Protein AF-A0A549SLP3-F1 (afdb_monomer_lite)

Secondary structure (DSSP, 8-state):
---------------TTGGGG---S--EEEEGGGTT-HHHHHHHHHHT--EEEEPHHHHHTTGGG-S---HHHHHHHS-S-HHHHHHHHHT-TT-EESSSPEEETTEEE--EE-GGG---

InterPro domains:
  IPR002750 CobE/GbiG C-terminal domain [PF01890] (27-112)
  IPR036518 CobE/GbiG C-terminal domain superfamily [G3DSA:3.30.420.180] (6-118)
  IPR036518 CobE/GbiG C-terminal domain superfamily [SSF159664] (23-113)
  IPR052553 Cobalt-precorrin-5A hydrolase [PTHR37477] (28-113)

Foldseek 3Di:
DDDPDPPDPPDPDDDPCPVPDDPDQDAAFFAQVCVVPVVQVVVCVVVVHHYDHDYLVQLLVCQVQAPAADPVVCVVRVHRDRQRSRQQSVQPPPKHWPHHWDDDDNDIHTHIHHPVPPDD

Structure (mmCIF, N/CA/C/O backbone):
data_AF-A0A549SLP3-F1
#
_entry.id   AF-A0A549SLP3-F1
#
loop_
_atom_site.group_PDB
_atom_site.id
_atom_site.type_symbol
_atom_site.label_atom_id
_atom_site.label_alt_id
_atom_site.label_comp_id
_atom_site.label_asym_id
_atom_site.label_entity_id
_atom_site.label_seq_id
_atom_site.pdbx_PDB_ins_code
_atom_site.Cartn_x
_atom_site.Cartn_y
_atom_site.Cartn_z
_atom_site.occupancy
_atom_site.B_iso_or_equiv
_atom_site.auth_seq_id
_atom_site.auth_comp_id
_atom_site.auth_asym_id
_atom_site.auth_atom_id
_atom_site.pdbx_PDB_model_num
ATOM 1 N N . GLY A 1 1 ? 9.813 -28.993 23.780 1.00 32.22 1 GLY A N 1
ATOM 2 C CA . GLY A 1 1 ? 9.869 -30.115 22.831 1.00 32.22 1 GLY A CA 1
ATOM 3 C C . GLY A 1 1 ? 8.816 -29.866 21.786 1.00 32.22 1 GLY A C 1
ATOM 4 O O . GLY A 1 1 ? 7.664 -29.787 22.172 1.00 32.22 1 GLY A O 1
ATOM 5 N N . ALA A 1 2 ? 9.260 -29.686 20.541 1.00 30.11 2 ALA A N 1
ATOM 6 C CA . ALA A 1 2 ? 8.490 -29.437 19.318 1.00 30.11 2 ALA A CA 1
ATOM 7 C C . ALA A 1 2 ? 7.573 -28.192 19.313 1.00 30.11 2 ALA A C 1
ATOM 9 O O . ALA A 1 2 ? 6.452 -28.197 19.806 1.00 30.11 2 ALA A O 1
ATOM 10 N N . ASP A 1 3 ? 8.118 -27.140 18.712 1.00 34.75 3 ASP A N 1
ATOM 11 C CA . ASP A 1 3 ? 7.480 -25.912 18.237 1.00 34.75 3 ASP A CA 1
ATOM 12 C C . ASP A 1 3 ? 6.589 -26.210 17.008 1.00 34.75 3 ASP A C 1
ATOM 14 O O . ASP A 1 3 ? 7.081 -26.860 16.080 1.00 34.75 3 ASP A O 1
ATOM 18 N N . PRO A 1 4 ? 5.308 -25.795 16.946 1.00 42.50 4 PRO A N 1
ATOM 19 C CA . PRO A 1 4 ? 4.492 -25.959 15.752 1.00 42.50 4 PRO A CA 1
ATOM 20 C C . PRO A 1 4 ? 4.601 -24.724 14.843 1.00 42.50 4 PRO A C 1
ATOM 22 O O . PRO A 1 4 ? 3.592 -24.116 14.490 1.00 42.50 4 PRO A O 1
ATOM 25 N N . HIS A 1 5 ? 5.811 -24.350 14.423 1.00 37.88 5 HIS A N 1
ATOM 26 C CA . HIS A 1 5 ? 5.959 -23.471 13.265 1.00 37.88 5 HIS A CA 1
ATOM 27 C C . HIS A 1 5 ? 5.793 -24.294 11.974 1.00 37.88 5 HIS A C 1
ATOM 29 O O . HIS A 1 5 ? 6.589 -25.204 11.708 1.00 37.88 5 HIS A O 1
ATOM 35 N N . PRO A 1 6 ? 4.776 -24.011 11.137 1.00 37.91 6 PRO A N 1
ATOM 36 C CA . PRO A 1 6 ? 4.589 -24.726 9.882 1.00 37.91 6 PRO A CA 1
ATOM 37 C C . PRO A 1 6 ? 5.757 -24.430 8.932 1.00 37.91 6 PRO A C 1
ATOM 39 O O . PRO A 1 6 ? 5.913 -23.331 8.407 1.00 37.91 6 PRO A O 1
ATOM 42 N N . THR A 1 7 ? 6.587 -25.449 8.710 1.00 38.28 7 THR A N 1
ATOM 43 C CA . THR A 1 7 ? 7.806 -25.402 7.885 1.00 38.28 7 THR A CA 1
ATOM 44 C C . THR A 1 7 ? 7.522 -25.751 6.414 1.00 38.28 7 THR A C 1
ATOM 46 O O . THR A 1 7 ? 8.309 -26.434 5.766 1.00 38.28 7 THR A O 1
ATOM 49 N N . SER A 1 8 ? 6.409 -25.315 5.817 1.00 33.28 8 SER A N 1
ATOM 50 C CA . SER A 1 8 ? 6.201 -25.583 4.383 1.00 33.28 8 SER A CA 1
ATOM 51 C C . SER A 1 8 ? 5.383 -24.521 3.656 1.00 33.28 8 SER A C 1
ATOM 53 O O . SER A 1 8 ? 4.166 -24.444 3.783 1.00 33.28 8 SER A O 1
ATOM 55 N N . LEU A 1 9 ? 6.092 -23.762 2.816 1.00 42.25 9 LEU A N 1
ATOM 56 C CA . LEU A 1 9 ? 5.611 -22.825 1.794 1.00 42.25 9 LEU A CA 1
ATOM 57 C C . LEU A 1 9 ? 4.936 -23.535 0.602 1.00 42.25 9 LEU A C 1
ATOM 59 O O . LEU A 1 9 ? 5.354 -23.372 -0.545 1.00 42.25 9 LEU A O 1
ATOM 63 N N . ARG A 1 10 ? 3.900 -24.343 0.831 1.00 33.03 10 ARG A N 1
ATOM 64 C CA . ARG A 1 10 ? 3.111 -24.916 -0.269 1.00 33.03 10 ARG A CA 1
ATOM 65 C C . ARG A 1 10 ? 1.627 -24.665 -0.041 1.00 33.03 10 ARG A C 1
ATOM 67 O O . ARG A 1 10 ? 1.045 -25.198 0.889 1.00 33.03 10 ARG A O 1
ATOM 74 N N . GLU A 1 11 ? 1.083 -23.831 -0.928 1.00 35.72 11 GLU A N 1
ATOM 75 C CA . GLU A 1 11 ? -0.347 -23.679 -1.216 1.00 35.72 11 GLU A CA 1
ATOM 76 C C . GLU A 1 11 ? -1.188 -23.073 -0.083 1.00 35.72 11 GLU A C 1
ATOM 78 O O . GLU A 1 11 ? -2.044 -23.712 0.519 1.00 35.72 11 GLU A O 1
ATOM 83 N N . ALA A 1 12 ? -1.004 -21.769 0.147 1.00 35.66 12 ALA A N 1
ATOM 84 C CA . ALA A 1 12 ? -2.040 -20.956 0.780 1.00 35.66 12 ALA A CA 1
ATOM 85 C C . ALA A 1 12 ? -3.173 -20.718 -0.236 1.00 35.66 12 ALA A C 1
ATOM 87 O O . ALA A 1 12 ? -3.222 -19.701 -0.927 1.00 35.66 12 ALA A O 1
ATOM 88 N N . THR A 1 13 ? -4.056 -21.705 -0.364 1.00 36.78 13 THR A N 1
ATOM 89 C CA . THR A 1 13 ? -5.352 -21.562 -1.030 1.00 36.78 13 THR A CA 1
ATOM 90 C C . THR A 1 13 ? -6.176 -20.540 -0.249 1.00 36.78 13 THR A C 1
ATOM 92 O O . THR A 1 13 ? -6.474 -20.749 0.927 1.00 36.78 13 THR A O 1
ATOM 95 N N . PHE A 1 14 ? -6.510 -19.426 -0.906 1.00 38.50 14 PHE A N 1
ATOM 96 C CA . PHE A 1 14 ? -7.334 -18.333 -0.386 1.00 38.50 14 PHE A CA 1
ATOM 97 C C . PHE A 1 14 ? -8.646 -18.871 0.201 1.00 3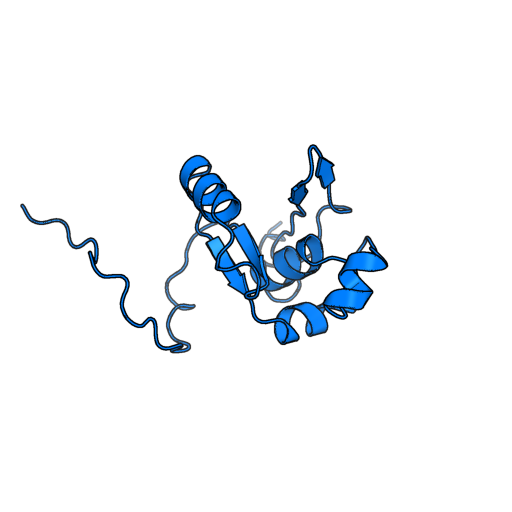8.50 14 PHE A C 1
ATOM 99 O O . PHE A 1 14 ? -9.595 -19.160 -0.522 1.00 38.50 14 PHE A O 1
ATOM 106 N N . SER A 1 15 ? -8.695 -18.999 1.524 1.00 35.47 15 SER A N 1
ATOM 107 C CA . SER A 1 15 ? -9.923 -19.221 2.282 1.00 35.47 15 SER A CA 1
ATOM 108 C C . SER A 1 15 ? -10.142 -17.993 3.156 1.00 35.47 15 SER A C 1
ATOM 110 O O . SER A 1 15 ? -9.237 -17.585 3.879 1.00 35.47 15 SER A O 1
ATOM 112 N N . HIS A 1 16 ? -11.338 -17.406 3.088 1.00 37.44 16 HIS A N 1
ATOM 113 C CA . HIS A 1 16 ? -11.790 -16.195 3.797 1.00 37.44 16 HIS A CA 1
ATOM 114 C C . HIS A 1 16 ? -11.770 -16.284 5.344 1.00 37.44 16 HIS A C 1
ATOM 116 O O . HIS A 1 16 ? -12.386 -15.475 6.030 1.00 37.44 16 HIS A O 1
ATOM 122 N N . GLU A 1 17 ? -11.089 -17.271 5.925 1.00 34.19 17 GLU A N 1
ATOM 123 C CA . GLU A 1 17 ? -11.076 -17.535 7.367 1.00 34.19 17 GLU A CA 1
ATOM 124 C C . GLU A 1 17 ? -9.876 -16.920 8.102 1.00 34.19 17 GLU A C 1
ATOM 126 O O . GLU A 1 17 ? -9.893 -16.829 9.327 1.00 34.19 17 GLU A O 1
ATOM 131 N N . TRP A 1 18 ? -8.868 -16.421 7.381 1.00 44.44 18 TRP A N 1
ATOM 132 C CA . TRP A 1 18 ? -7.637 -15.882 7.977 1.00 44.44 18 TRP A CA 1
ATOM 133 C C . TRP A 1 18 ? -7.827 -14.499 8.626 1.00 44.44 18 TRP A C 1
ATOM 135 O O . TRP A 1 18 ? -6.965 -14.039 9.369 1.00 44.44 18 TRP A O 1
ATOM 145 N N . GLU A 1 19 ? -8.972 -13.850 8.393 1.00 45.97 19 GLU A N 1
ATOM 146 C CA . GLU A 1 19 ? -9.343 -12.575 9.022 1.00 45.97 19 GLU A CA 1
ATOM 147 C C . GLU A 1 19 ? -9.768 -12.730 10.492 1.00 45.97 19 GLU A C 1
ATOM 149 O O . GLU A 1 19 ? -9.773 -11.751 11.235 1.00 45.97 19 GLU A O 1
ATOM 154 N N . LYS A 1 20 ? -10.118 -13.943 10.948 1.00 39.91 20 LYS A N 1
ATOM 155 C CA . LYS A 1 20 ? -10.733 -14.134 12.275 1.00 39.91 20 LYS A CA 1
ATOM 156 C C . LYS A 1 20 ? -9.753 -14.177 13.447 1.00 39.91 20 LYS A C 1
ATOM 158 O O . LYS A 1 20 ? -10.203 -14.149 14.589 1.00 39.91 20 LYS A O 1
ATOM 163 N N . GLU A 1 21 ? -8.444 -14.189 13.203 1.00 41.19 21 GLU A N 1
ATOM 164 C CA . GLU A 1 21 ? -7.455 -14.328 14.280 1.00 41.19 21 GLU A CA 1
ATOM 165 C C . GLU A 1 21 ? -6.205 -13.465 14.065 1.00 41.19 21 GLU A C 1
ATOM 167 O O . GLU A 1 21 ? -5.078 -13.871 14.338 1.00 41.19 21 GLU A O 1
ATOM 172 N N . TRP A 1 22 ? -6.397 -12.233 13.586 1.00 45.53 22 TRP A N 1
ATOM 173 C CA . TRP A 1 22 ? -5.335 -11.230 13.566 1.00 45.53 22 TRP A CA 1
ATOM 174 C C . TRP A 1 22 ? -5.600 -10.155 14.629 1.00 45.53 22 TRP A C 1
ATOM 176 O O . TRP A 1 22 ? -6.496 -9.328 14.492 1.00 45.53 22 TRP A O 1
ATOM 186 N N . ARG A 1 23 ? -4.822 -10.185 15.721 1.00 48.19 23 ARG A N 1
ATOM 187 C CA . ARG A 1 23 ? -4.791 -9.146 16.775 1.00 48.19 23 ARG A CA 1
A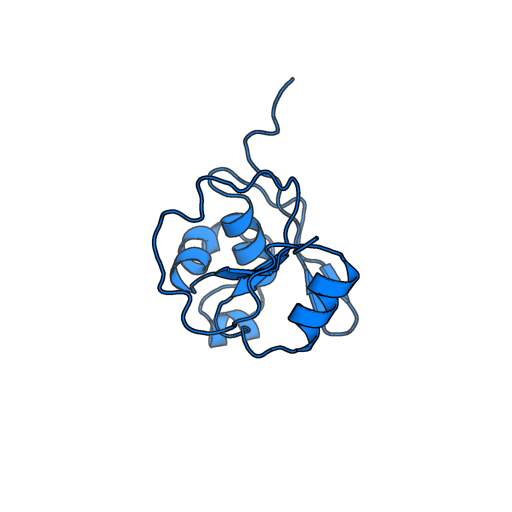TOM 188 C C . ARG A 1 23 ? -3.467 -8.368 16.756 1.00 48.19 23 ARG A C 1
ATOM 190 O O . ARG A 1 23 ? -2.865 -8.154 17.803 1.00 48.19 23 ARG A O 1
ATOM 197 N N . GLY A 1 24 ? -2.974 -8.013 15.570 1.00 53.59 24 GLY A N 1
ATOM 198 C CA . GLY A 1 24 ? -1.814 -7.132 15.420 1.00 53.59 24 GLY A CA 1
ATOM 199 C C . GLY A 1 24 ? -2.250 -5.671 15.326 1.00 53.59 24 GLY A C 1
ATOM 200 O O . GLY A 1 24 ? -3.143 -5.347 14.554 1.00 53.59 24 GLY A O 1
ATOM 201 N N . GLU A 1 25 ? -1.629 -4.780 16.096 1.00 73.00 25 GLU A N 1
ATOM 202 C CA . GLU A 1 25 ? -1.921 -3.336 16.046 1.00 73.00 25 GLU A CA 1
ATOM 203 C C . GLU A 1 25 ? -1.342 -2.669 14.774 1.00 73.00 25 GLU A C 1
ATOM 205 O O . GLU A 1 25 ? -1.803 -1.603 14.378 1.00 73.00 25 GLU A O 1
ATOM 210 N N . ILE A 1 26 ? -0.353 -3.285 14.095 1.00 89.62 26 ILE A N 1
ATOM 211 C CA . ILE A 1 26 ? 0.358 -2.719 12.925 1.00 89.62 26 ILE A CA 1
ATOM 212 C C . ILE A 1 26 ? 0.828 -3.834 11.956 1.00 89.62 26 ILE A C 1
ATOM 214 O O . ILE A 1 26 ? 1.306 -4.878 12.399 1.00 89.62 26 ILE A O 1
ATOM 218 N N . ALA A 1 27 ? 0.727 -3.620 10.634 1.00 93.75 27 ALA A N 1
ATOM 219 C CA . ALA A 1 27 ? 1.252 -4.503 9.573 1.00 93.75 27 ALA A CA 1
ATOM 220 C C . ALA A 1 27 ? 1.718 -3.725 8.330 1.00 93.75 27 ALA A C 1
ATOM 222 O O . ALA A 1 27 ? 1.383 -2.553 8.147 1.00 93.75 27 ALA A O 1
ATOM 223 N N . LEU A 1 28 ? 2.478 -4.395 7.456 1.00 96.75 28 LEU A N 1
ATOM 224 C CA . LEU A 1 28 ? 2.852 -3.891 6.137 1.00 96.75 28 LEU A CA 1
ATOM 225 C C . LEU A 1 28 ? 1.885 -4.402 5.070 1.00 96.75 28 LEU A C 1
ATOM 227 O O . LEU A 1 28 ? 1.605 -5.596 4.986 1.00 96.75 28 LEU A O 1
ATOM 231 N N . PHE A 1 29 ? 1.449 -3.499 4.197 1.00 97.56 29 PHE A N 1
ATOM 232 C CA . PHE A 1 29 ? 0.533 -3.805 3.103 1.00 97.56 29 PHE A CA 1
ATOM 233 C C . PHE A 1 29 ? 1.109 -3.334 1.773 1.00 97.56 29 PHE A C 1
ATOM 235 O O . PHE A 1 29 ? 1.711 -2.262 1.671 1.00 97.56 29 PHE A O 1
ATOM 242 N N . THR A 1 30 ? 0.917 -4.127 0.724 1.00 97.94 30 THR A N 1
ATOM 243 C CA . THR A 1 30 ? 1.320 -3.759 -0.636 1.00 97.94 30 THR A CA 1
ATOM 244 C C . THR A 1 30 ? 0.457 -4.469 -1.678 1.00 97.94 30 THR A C 1
ATOM 246 O O . THR A 1 30 ? -0.355 -5.320 -1.334 1.00 97.94 30 THR A O 1
ATOM 249 N N . ILE A 1 31 ? 0.620 -4.129 -2.956 1.00 97.44 31 ILE A N 1
ATOM 250 C CA . ILE A 1 31 ? -0.097 -4.783 -4.060 1.00 97.44 31 ILE A CA 1
ATOM 251 C C . ILE A 1 31 ? 0.472 -6.178 -4.356 1.00 97.44 31 ILE A C 1
ATOM 253 O O . ILE A 1 31 ? 1.685 -6.384 -4.334 1.00 97.44 31 ILE A O 1
ATOM 257 N N . GLU A 1 32 ? -0.391 -7.129 -4.701 1.00 97.81 32 GLU A N 1
ATOM 258 C CA . GLU A 1 32 ? -0.022 -8.520 -4.973 1.00 97.81 32 GLU A CA 1
ATOM 259 C C . GLU A 1 32 ? 1.029 -8.703 -6.072 1.00 97.81 32 GLU A C 1
ATOM 261 O O . GLU A 1 32 ? 1.893 -9.572 -5.955 1.00 97.81 32 GLU A O 1
ATOM 266 N N . SER A 1 33 ? 1.047 -7.843 -7.091 1.00 96.19 33 SER A N 1
ATOM 267 C CA . SER A 1 33 ? 2.063 -7.902 -8.151 1.00 96.19 33 SER A CA 1
ATOM 268 C C . SER A 1 33 ? 3.500 -7.714 -7.642 1.00 96.19 33 SER A C 1
ATOM 270 O O . SER A 1 33 ? 4.443 -8.054 -8.351 1.00 96.19 33 SER A O 1
ATOM 272 N N . LYS A 1 34 ? 3.685 -7.238 -6.402 1.00 95.56 34 LYS A N 1
ATOM 273 C CA . LYS A 1 34 ? 4.988 -7.119 -5.731 1.00 95.56 34 LYS A CA 1
ATOM 274 C C . LYS A 1 34 ? 5.369 -8.327 -4.869 1.00 95.56 34 LYS A C 1
ATOM 276 O O . LYS A 1 34 ? 6.352 -8.260 -4.137 1.00 95.56 34 LYS A O 1
ATOM 281 N N . ARG A 1 35 ? 4.643 -9.447 -4.942 1.00 96.69 35 ARG A N 1
ATOM 282 C CA . ARG A 1 35 ? 4.918 -10.652 -4.133 1.00 96.69 35 ARG A CA 1
ATOM 283 C C . ARG A 1 35 ? 6.349 -11.182 -4.268 1.00 96.69 35 ARG A C 1
ATOM 285 O O . ARG A 1 35 ? 6.891 -11.708 -3.298 1.00 96.69 35 ARG A O 1
ATOM 292 N N . GLY A 1 36 ? 6.958 -11.022 -5.442 1.00 95.75 36 GLY A N 1
ATOM 293 C CA . GLY A 1 36 ? 8.337 -11.438 -5.718 1.00 95.75 36 GLY A CA 1
ATOM 294 C C . GLY A 1 36 ? 9.428 -10.467 -5.248 1.00 95.75 36 GLY A C 1
ATOM 295 O O . GLY A 1 36 ? 10.606 -10.770 -5.413 1.00 95.75 36 GLY A O 1
ATOM 296 N N . GLU A 1 37 ? 9.079 -9.309 -4.681 1.00 95.62 37 GLU A N 1
ATOM 297 C CA . GLU A 1 37 ? 10.053 -8.282 -4.298 1.00 95.62 37 GLU A CA 1
ATOM 298 C C . GLU A 1 37 ? 10.753 -8.641 -2.982 1.00 95.62 37 GLU A C 1
ATOM 300 O O . GLU A 1 37 ? 10.217 -8.424 -1.892 1.00 95.62 37 GLU A O 1
ATOM 305 N N . ILE A 1 38 ? 11.981 -9.157 -3.078 1.00 96.31 38 ILE A N 1
ATOM 306 C CA . ILE A 1 38 ? 12.790 -9.606 -1.929 1.00 96.31 38 ILE A CA 1
ATOM 307 C C . ILE A 1 38 ? 12.931 -8.500 -0.873 1.00 96.31 38 ILE A C 1
ATOM 309 O O . ILE A 1 38 ? 12.771 -8.760 0.317 1.00 96.31 38 ILE A O 1
ATOM 313 N N . GLY A 1 39 ? 13.129 -7.249 -1.302 1.00 94.62 39 GLY A N 1
ATOM 314 C CA . GLY A 1 39 ? 13.291 -6.116 -0.388 1.00 94.62 39 GLY A CA 1
ATOM 315 C C . GLY A 1 39 ? 12.081 -5.864 0.521 1.00 94.62 39 GLY A C 1
ATOM 316 O O . GLY A 1 39 ? 12.256 -5.386 1.639 1.00 94.62 39 GLY A O 1
ATOM 317 N N . LEU A 1 40 ? 10.862 -6.218 0.092 1.00 95.38 40 LEU A N 1
ATOM 318 C CA . LEU A 1 40 ? 9.671 -6.101 0.941 1.00 95.38 40 LEU A CA 1
ATOM 319 C C . LEU A 1 40 ? 9.651 -7.176 2.030 1.00 95.38 40 LEU A C 1
ATOM 321 O O . LEU A 1 40 ? 9.323 -6.876 3.176 1.00 95.38 40 LEU A O 1
ATOM 325 N N . HIS A 1 41 ? 10.044 -8.406 1.691 1.00 96.56 41 HIS A N 1
ATOM 326 C CA . HIS A 1 41 ? 10.163 -9.503 2.657 1.00 96.56 41 HIS A CA 1
ATOM 327 C C . HIS A 1 41 ? 11.254 -9.226 3.691 1.00 96.56 41 HIS A C 1
ATOM 329 O O . HIS A 1 41 ? 11.049 -9.455 4.882 1.00 96.56 41 HIS A O 1
ATOM 335 N N . ASP A 1 42 ? 12.395 -8.691 3.256 1.00 96.38 42 ASP A N 1
ATOM 336 C CA . ASP A 1 42 ? 13.485 -8.326 4.160 1.00 96.38 42 ASP A CA 1
ATOM 337 C C . ASP A 1 42 ? 13.093 -7.170 5.087 1.00 96.38 42 ASP A C 1
ATOM 339 O O . ASP A 1 42 ? 13.370 -7.234 6.285 1.00 96.38 42 ASP A O 1
ATOM 343 N N . ALA A 1 43 ? 12.383 -6.158 4.576 1.00 94.00 43 ALA A N 1
ATOM 344 C CA . ALA A 1 43 ? 11.847 -5.075 5.399 1.00 94.00 43 ALA A CA 1
ATOM 345 C C . ALA A 1 43 ? 10.845 -5.590 6.445 1.00 94.00 43 ALA A C 1
ATOM 347 O O . ALA A 1 43 ? 10.935 -5.219 7.613 1.00 94.00 43 ALA A O 1
ATOM 348 N N . ALA A 1 44 ? 9.930 -6.479 6.052 1.00 95.50 44 ALA A N 1
ATOM 349 C CA . ALA A 1 44 ? 8.974 -7.101 6.964 1.00 95.50 44 ALA A CA 1
ATOM 350 C C . ALA A 1 44 ? 9.672 -7.893 8.077 1.00 95.50 44 ALA A C 1
ATOM 352 O O . ALA A 1 44 ? 9.335 -7.745 9.252 1.00 95.50 44 ALA A O 1
ATOM 353 N N . ARG A 1 45 ? 10.705 -8.670 7.719 1.00 9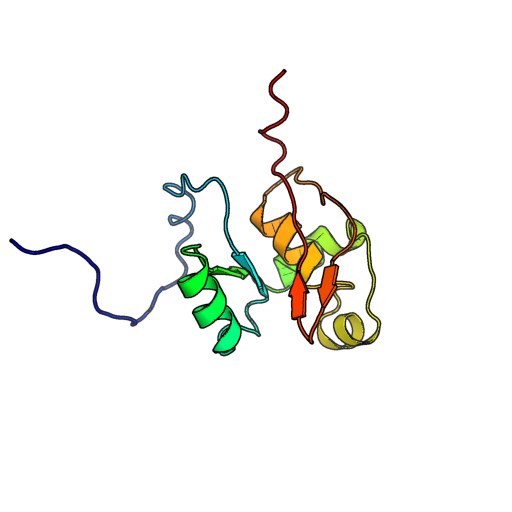6.06 45 ARG A N 1
ATOM 354 C CA . ARG A 1 45 ? 11.518 -9.426 8.678 1.00 96.06 45 ARG A CA 1
ATOM 355 C C . ARG A 1 45 ? 12.279 -8.502 9.632 1.00 96.06 45 ARG A C 1
ATOM 357 O O . ARG A 1 45 ? 12.286 -8.758 10.830 1.00 96.06 45 ARG A O 1
ATOM 364 N N . LEU A 1 46 ? 12.890 -7.429 9.122 1.00 96.19 46 LEU A N 1
ATOM 365 C CA . LEU A 1 46 ? 13.630 -6.456 9.933 1.00 96.19 46 LEU A CA 1
ATOM 366 C C . LEU A 1 46 ? 12.721 -5.716 10.923 1.00 96.19 46 LEU A C 1
ATOM 368 O O . LEU A 1 46 ? 13.122 -5.464 12.055 1.00 96.19 46 LEU A O 1
ATOM 372 N N . LEU A 1 47 ? 11.505 -5.375 10.495 1.00 92.69 47 LEU A N 1
ATOM 373 C CA . LEU A 1 47 ? 10.515 -4.682 11.320 1.00 92.69 47 LEU A CA 1
ATOM 374 C C . LEU A 1 47 ? 9.722 -5.626 12.235 1.00 92.69 47 LEU A C 1
ATOM 376 O O . LEU A 1 47 ? 8.975 -5.147 13.081 1.00 92.69 47 LEU A O 1
ATOM 380 N N . ASN A 1 48 ? 9.879 -6.945 12.076 1.00 94.69 48 ASN A N 1
ATOM 381 C CA . ASN A 1 48 ? 9.071 -7.963 12.746 1.00 94.69 48 ASN A CA 1
ATOM 382 C C . ASN A 1 48 ? 7.557 -7.736 12.556 1.00 94.69 48 ASN A C 1
ATOM 384 O O . ASN A 1 48 ? 6.767 -7.869 13.490 1.00 94.69 48 ASN A O 1
ATOM 388 N N . LEU A 1 49 ? 7.160 -7.361 11.335 1.00 93.94 49 LEU A N 1
ATOM 389 C CA . LEU A 1 49 ? 5.771 -7.093 10.969 1.00 93.94 49 LEU A CA 1
ATOM 390 C C . LEU A 1 49 ? 5.280 -8.093 9.920 1.00 93.94 49 LEU A C 1
ATOM 392 O O . LEU A 1 49 ? 6.034 -8.452 9.011 1.00 93.94 49 LEU A O 1
ATOM 396 N N . PRO A 1 50 ? 3.998 -8.492 9.969 1.00 94.44 50 PRO A N 1
ATOM 397 C CA . PRO A 1 50 ? 3.381 -9.214 8.867 1.00 94.44 50 PRO A CA 1
ATOM 398 C C . PRO A 1 50 ? 3.404 -8.389 7.578 1.00 94.44 50 PRO A C 1
ATOM 400 O O . PRO A 1 50 ? 3.204 -7.173 7.604 1.00 94.44 50 PRO A O 1
ATOM 403 N N . LEU A 1 51 ? 3.619 -9.068 6.449 1.00 95.38 51 LEU A N 1
ATOM 404 C CA . LEU A 1 51 ? 3.526 -8.493 5.110 1.00 95.38 51 LEU A CA 1
ATOM 405 C C . LEU A 1 51 ? 2.342 -9.104 4.371 1.00 95.38 51 LEU A C 1
ATOM 407 O O . LEU A 1 51 ? 2.330 -10.298 4.072 1.00 95.38 51 LEU A O 1
ATOM 411 N N . VAL A 1 52 ? 1.362 -8.265 4.059 1.00 96.44 52 VAL A N 1
ATOM 412 C CA . VAL A 1 52 ? 0.124 -8.658 3.393 1.00 96.44 52 VAL A CA 1
ATOM 413 C C . VAL A 1 52 ? 0.112 -8.115 1.966 1.00 96.44 52 VAL A C 1
ATOM 415 O O . VAL A 1 52 ? 0.354 -6.933 1.709 1.00 96.44 52 VAL A O 1
ATOM 418 N N . PHE A 1 53 ? -0.185 -9.009 1.028 1.00 96.94 53 PHE A N 1
ATOM 419 C CA . PHE A 1 53 ? -0.302 -8.715 -0.394 1.00 96.94 53 PHE A CA 1
ATOM 420 C C . PHE A 1 53 ? -1.777 -8.614 -0.765 1.00 96.94 53 PHE A C 1
ATOM 422 O O . PHE A 1 53 ? -2.519 -9.582 -0.622 1.00 96.94 53 PHE A O 1
ATOM 429 N N . LEU A 1 54 ? -2.184 -7.437 -1.223 1.00 97.06 54 LEU A N 1
ATOM 430 C CA . LEU A 1 54 ? -3.570 -7.082 -1.487 1.00 97.06 54 LEU A CA 1
ATOM 431 C C . LEU A 1 54 ? -3.861 -7.107 -2.991 1.00 97.06 54 LEU A C 1
ATOM 433 O O . LEU A 1 54 ? -3.014 -6.672 -3.784 1.00 97.06 54 LEU A O 1
ATOM 437 N N . PRO A 1 55 ? -5.047 -7.576 -3.400 1.00 97.00 55 PRO A N 1
ATOM 438 C CA . PRO A 1 55 ? -5.412 -7.624 -4.804 1.00 97.00 55 PRO A CA 1
ATOM 439 C C . PRO A 1 55 ? -5.666 -6.205 -5.344 1.00 97.00 55 PRO A C 1
ATOM 441 O O . PRO A 1 55 ? -5.976 -5.267 -4.604 1.00 97.00 55 PRO A O 1
ATOM 444 N N . LEU A 1 56 ? -5.465 -6.019 -6.652 1.00 98.00 56 LEU A N 1
ATOM 445 C CA . LEU A 1 56 ? -5.520 -4.694 -7.280 1.00 98.00 56 LEU A CA 1
ATOM 446 C C . LEU A 1 56 ? -6.915 -4.050 -7.195 1.00 98.00 56 LEU A C 1
ATOM 448 O O . LEU A 1 56 ? -7.021 -2.837 -7.032 1.00 98.00 56 LEU A O 1
ATOM 452 N N . ASP A 1 57 ? -7.972 -4.846 -7.301 1.00 98.06 57 ASP A N 1
ATOM 453 C CA . ASP A 1 57 ? -9.364 -4.404 -7.191 1.00 98.06 57 ASP A CA 1
ATOM 454 C C . ASP A 1 57 ? -9.669 -3.772 -5.824 1.00 98.06 57 ASP A C 1
ATOM 456 O O . ASP A 1 57 ? -10.289 -2.710 -5.769 1.00 98.06 57 ASP A O 1
ATOM 460 N N . ALA A 1 58 ? -9.146 -4.343 -4.736 1.00 97.25 58 ALA A N 1
ATOM 461 C CA . ALA A 1 58 ? -9.263 -3.764 -3.401 1.00 97.25 58 ALA A CA 1
ATOM 462 C C . ALA A 1 58 ? -8.584 -2.387 -3.313 1.00 97.25 58 ALA A C 1
ATOM 464 O O . ALA A 1 58 ? -9.135 -1.458 -2.723 1.00 97.25 58 ALA A O 1
ATOM 465 N N . LEU A 1 59 ? -7.413 -2.218 -3.941 1.00 98.38 59 LEU A N 1
ATOM 466 C CA . LEU A 1 59 ? -6.734 -0.919 -4.008 1.00 98.38 59 LEU A CA 1
ATOM 467 C C . LEU A 1 59 ? -7.523 0.091 -4.856 1.00 98.38 59 LEU A C 1
ATOM 469 O O . LEU A 1 59 ? -7.652 1.252 -4.467 1.00 98.38 59 LEU A O 1
ATOM 473 N N . LEU A 1 60 ? -8.063 -0.337 -6.000 1.00 98.31 60 LEU A N 1
ATOM 474 C CA . LEU A 1 60 ? -8.881 0.507 -6.876 1.00 98.31 60 LEU A CA 1
ATOM 475 C C . LEU A 1 60 ? -10.161 0.986 -6.184 1.00 98.31 60 LEU A C 1
ATOM 477 O O . LEU A 1 60 ? -10.574 2.121 -6.416 1.00 98.31 60 LEU A O 1
ATOM 481 N N . ALA A 1 61 ? -10.750 0.169 -5.308 1.00 97.69 61 ALA A N 1
ATOM 482 C CA . ALA A 1 61 ? -11.939 0.533 -4.540 1.00 97.69 61 ALA A CA 1
ATOM 483 C C . ALA A 1 61 ? -11.719 1.732 -3.597 1.00 97.69 61 ALA A C 1
ATOM 485 O O . ALA A 1 61 ? -12.683 2.399 -3.236 1.00 97.69 61 ALA A O 1
ATOM 486 N N . ARG A 1 62 ? -10.465 2.033 -3.225 1.00 97.38 62 ARG A N 1
ATOM 487 C CA . ARG A 1 62 ? -10.088 3.159 -2.347 1.00 97.38 62 ARG A CA 1
ATOM 488 C C . ARG A 1 62 ? -9.369 4.296 -3.093 1.00 97.38 62 ARG A C 1
ATOM 490 O O . ARG A 1 62 ? -8.784 5.177 -2.467 1.00 97.38 62 ARG A O 1
ATOM 497 N N . LYS A 1 63 ? -9.354 4.291 -4.434 1.00 95.94 63 LYS A N 1
ATOM 498 C CA . LYS A 1 63 ? -8.528 5.214 -5.246 1.00 95.94 63 LYS A CA 1
ATOM 499 C C . LYS A 1 63 ? -8.878 6.701 -5.079 1.00 95.94 63 LYS A C 1
ATOM 501 O O . LYS A 1 63 ? -8.023 7.548 -5.321 1.00 95.94 63 LYS A O 1
ATOM 506 N N . ASP A 1 64 ? -10.117 7.004 -4.698 1.00 96.69 64 ASP A N 1
ATOM 507 C CA . ASP A 1 64 ? -10.617 8.377 -4.567 1.00 96.69 64 ASP A CA 1
ATOM 508 C C . ASP A 1 64 ? -10.301 8.980 -3.181 1.00 96.69 64 ASP A C 1
ATOM 510 O O . ASP A 1 64 ? -10.519 10.165 -2.950 1.00 96.69 64 ASP A O 1
ATOM 514 N N . GLU A 1 65 ? -9.736 8.183 -2.266 1.00 97.38 65 GLU A N 1
ATOM 515 C CA . GLU A 1 65 ? -9.346 8.589 -0.904 1.00 97.38 65 GLU A CA 1
ATOM 516 C C . GLU A 1 65 ? -7.841 8.893 -0.775 1.00 97.38 65 GLU A C 1
ATOM 518 O O . GLU A 1 65 ? -7.335 9.158 0.318 1.00 97.38 65 GLU A O 1
ATOM 523 N N . LEU A 1 66 ? -7.103 8.829 -1.885 1.00 98.06 66 LEU A N 1
ATOM 524 C CA . LEU A 1 66 ? -5.654 9.017 -1.916 1.00 98.06 66 LEU A CA 1
ATOM 525 C C . LEU A 1 66 ? -5.284 10.499 -1.804 1.00 98.06 66 LEU A C 1
ATOM 527 O O . LEU A 1 66 ? -5.940 11.372 -2.371 1.00 98.06 66 LEU A O 1
ATOM 531 N N . LEU A 1 67 ? -4.185 10.783 -1.106 1.00 97.94 67 LEU A N 1
ATOM 532 C CA . LEU A 1 67 ? -3.685 12.146 -0.901 1.00 97.94 67 LEU A CA 1
ATOM 533 C C . LEU A 1 67 ? -2.636 12.538 -1.940 1.00 97.94 67 LEU A C 1
ATOM 535 O O . LEU A 1 67 ? -2.387 13.724 -2.158 1.00 97.94 67 LEU A O 1
ATOM 539 N N . THR A 1 68 ? -2.001 11.557 -2.584 1.00 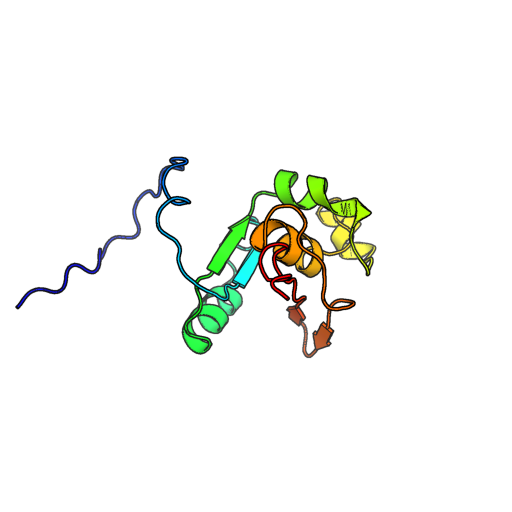97.44 68 THR A N 1
ATOM 540 C CA . THR A 1 68 ? -1.005 11.797 -3.624 1.00 97.44 68 THR A CA 1
ATOM 541 C C . THR A 1 68 ? -1.276 10.983 -4.879 1.00 97.44 68 THR A C 1
ATOM 543 O O . THR A 1 68 ? -1.905 9.926 -4.869 1.00 97.44 68 THR A O 1
ATOM 546 N N . ARG A 1 69 ? -0.752 11.484 -6.001 1.00 96.19 69 ARG A N 1
ATOM 547 C CA . ARG A 1 69 ? -0.915 10.871 -7.318 1.00 96.19 69 ARG A CA 1
ATOM 548 C C . ARG A 1 69 ? 0.420 10.803 -8.046 1.00 96.19 69 ARG A C 1
ATOM 550 O O . ARG A 1 69 ? 1.136 11.795 -8.154 1.00 96.19 69 ARG A O 1
ATOM 557 N N . SER A 1 70 ? 0.757 9.626 -8.562 1.00 95.62 70 SER A N 1
ATOM 558 C CA . SER A 1 70 ? 1.900 9.389 -9.438 1.00 95.62 70 SER A CA 1
ATOM 559 C C . SER A 1 70 ? 1.403 8.924 -10.798 1.00 95.62 70 SER A C 1
ATOM 561 O O . SER A 1 70 ? 0.936 7.796 -10.936 1.00 95.62 70 SER A O 1
ATOM 563 N N . LEU A 1 71 ? 1.587 9.764 -11.821 1.00 95.62 71 LEU A N 1
ATOM 564 C CA . LEU A 1 71 ? 1.186 9.453 -13.199 1.00 95.62 71 LEU A CA 1
ATOM 565 C C . LEU A 1 71 ? 1.768 8.123 -13.694 1.00 95.62 71 LEU A C 1
ATOM 567 O O . LEU A 1 71 ? 1.096 7.367 -14.385 1.00 95.62 71 LEU A O 1
ATOM 571 N N . ARG A 1 72 ? 3.012 7.816 -13.306 1.00 95.25 72 ARG A N 1
ATO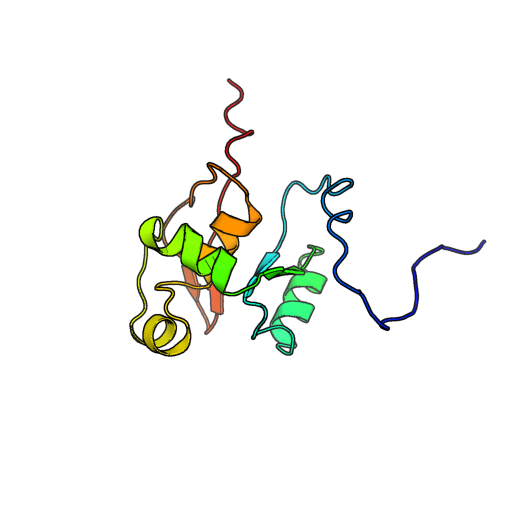M 572 C CA . ARG A 1 72 ? 3.669 6.554 -13.660 1.00 95.25 72 ARG A CA 1
ATOM 573 C C . ARG A 1 72 ? 2.992 5.352 -13.004 1.00 95.25 72 ARG A C 1
ATOM 575 O O . ARG A 1 72 ? 2.770 4.353 -13.676 1.00 95.25 72 ARG A O 1
ATOM 582 N N . VAL A 1 73 ? 2.718 5.418 -11.700 1.00 94.81 73 VAL A N 1
ATOM 583 C CA . VAL A 1 73 ? 2.090 4.301 -10.970 1.00 94.81 73 VAL A CA 1
ATOM 584 C C . VAL A 1 73 ? 0.672 4.075 -11.474 1.00 94.81 73 VAL A C 1
ATOM 586 O O . VAL A 1 73 ? 0.270 2.936 -11.698 1.00 94.81 73 VAL A O 1
ATOM 589 N N . GLU A 1 74 ? -0.057 5.153 -11.725 1.00 97.06 74 GLU A N 1
ATOM 590 C CA . GLU A 1 74 ? -1.421 5.083 -12.223 1.00 97.06 74 GLU A CA 1
ATOM 591 C C . GLU A 1 74 ? -1.501 4.548 -13.647 1.00 97.06 74 GLU A C 1
ATOM 593 O O . GLU A 1 74 ? -2.355 3.719 -13.927 1.00 97.06 74 GLU A O 1
ATOM 598 N N . ALA A 1 75 ? -0.573 4.918 -14.531 1.00 96.94 75 ALA A N 1
ATOM 599 C CA . ALA A 1 75 ? -0.505 4.318 -15.861 1.00 96.94 75 ALA A CA 1
ATOM 600 C C . ALA A 1 75 ? -0.263 2.795 -15.814 1.00 96.94 75 ALA A C 1
ATOM 602 O O . ALA A 1 75 ? -0.699 2.080 -16.710 1.00 96.94 75 ALA A O 1
ATOM 603 N N . LEU A 1 76 ? 0.424 2.294 -14.779 1.00 95.56 76 LEU A N 1
ATOM 604 C CA . LEU A 1 76 ? 0.747 0.871 -14.621 1.00 95.56 76 LEU A CA 1
ATOM 605 C C . LEU A 1 76 ? -0.330 0.070 -13.882 1.00 95.56 76 LEU A C 1
ATOM 607 O O . LEU A 1 76 ? -0.446 -1.132 -14.097 1.00 95.56 76 LEU A O 1
ATOM 611 N N . THR A 1 77 ? -1.066 0.704 -12.971 1.00 95.00 77 THR A N 1
ATOM 612 C CA . THR A 1 77 ? -1.946 0.003 -12.017 1.00 95.00 77 THR A CA 1
ATOM 613 C C . THR A 1 77 ? -3.375 0.538 -11.988 1.00 95.00 77 THR A C 1
ATOM 615 O O . THR A 1 77 ? -4.246 -0.089 -11.404 1.00 95.00 77 THR A O 1
ATOM 618 N N . GLY A 1 78 ? -3.637 1.708 -12.568 1.00 96.62 78 GLY A N 1
ATOM 619 C CA . GLY A 1 78 ? -4.890 2.449 -12.401 1.00 96.62 78 GLY A CA 1
ATOM 620 C C . GLY A 1 78 ? -5.040 3.145 -11.041 1.00 96.62 78 GLY A C 1
ATOM 621 O O . GLY A 1 78 ? -6.014 3.863 -10.835 1.00 96.62 78 GLY A O 1
ATOM 622 N N . VAL A 1 79 ? -4.087 2.972 -10.116 1.00 97.25 79 VAL A N 1
ATOM 623 C CA . VAL A 1 79 ? -4.118 3.548 -8.764 1.00 97.25 79 VAL A CA 1
ATOM 624 C C . VAL A 1 79 ? -3.102 4.686 -8.669 1.00 97.25 79 VAL A C 1
ATOM 626 O O . VAL A 1 79 ? -1.929 4.509 -8.995 1.00 97.25 79 VAL A O 1
ATOM 629 N N . GLY A 1 80 ? -3.527 5.856 -8.183 1.00 96.69 80 GLY A N 1
ATOM 630 C CA . GLY A 1 80 ? -2.660 7.037 -8.060 1.00 96.69 80 GLY A CA 1
ATOM 631 C C . GLY A 1 80 ? -1.465 6.839 -7.118 1.00 96.69 80 GLY A C 1
ATOM 632 O O . GLY A 1 80 ? -0.397 7.418 -7.327 1.00 96.69 80 GLY A O 1
ATOM 633 N N . SER A 1 81 ? -1.619 5.986 -6.105 1.00 97.94 81 SER A N 1
ATOM 634 C CA . SER A 1 81 ? -0.595 5.650 -5.118 1.00 97.94 81 SER A CA 1
ATOM 635 C C . SER A 1 81 ? -0.851 4.259 -4.533 1.00 97.94 81 SER A C 1
ATOM 637 O O . SER A 1 81 ? -1.767 4.067 -3.738 1.00 97.94 81 SER A O 1
ATOM 639 N N . VAL A 1 82 ? -0.010 3.282 -4.887 1.00 97.62 82 VAL A N 1
ATOM 640 C CA . VAL A 1 82 ? -0.085 1.923 -4.314 1.00 97.62 82 VAL A CA 1
ATOM 641 C C . VAL A 1 82 ? 0.124 1.938 -2.799 1.00 97.62 82 VAL A C 1
ATOM 643 O O . VAL A 1 82 ? -0.545 1.196 -2.095 1.00 97.62 82 VAL A O 1
ATOM 646 N N . ALA A 1 83 ? 1.033 2.777 -2.292 1.00 97.81 83 ALA A N 1
ATOM 647 C CA . ALA A 1 83 ? 1.340 2.830 -0.862 1.00 97.81 83 ALA A CA 1
ATOM 648 C C . ALA A 1 83 ? 0.141 3.322 -0.037 1.00 97.81 83 ALA A C 1
ATOM 650 O O . ALA A 1 83 ? -0.202 2.714 0.970 1.00 97.81 83 ALA A O 1
ATOM 651 N N . GLU A 1 84 ? -0.513 4.396 -0.481 1.00 98.50 84 GLU A N 1
ATOM 652 C CA . GLU A 1 84 ? -1.678 4.958 0.213 1.00 98.50 84 GLU A CA 1
ATOM 653 C C . GLU A 1 84 ? -2.889 4.032 0.116 1.00 98.50 84 GLU A C 1
ATOM 655 O O . GLU A 1 84 ? -3.518 3.751 1.133 1.00 98.50 84 GLU A O 1
ATOM 660 N N . ALA A 1 85 ? -3.170 3.492 -1.074 1.00 98.50 85 ALA A N 1
ATOM 661 C CA . ALA A 1 85 ? -4.285 2.571 -1.260 1.00 98.50 85 ALA A CA 1
ATOM 662 C C . ALA A 1 85 ? -4.102 1.296 -0.424 1.00 98.50 85 ALA A C 1
ATOM 664 O O . ALA A 1 85 ? -5.030 0.867 0.255 1.00 98.50 85 ALA A O 1
ATOM 665 N N . ALA A 1 86 ? -2.894 0.720 -0.412 1.00 98.19 86 ALA A N 1
ATOM 666 C CA . ALA A 1 86 ? -2.605 -0.468 0.383 1.00 98.19 86 ALA A CA 1
ATOM 667 C C . ALA A 1 86 ? -2.723 -0.202 1.891 1.00 98.19 86 ALA A C 1
ATOM 669 O O . ALA A 1 86 ? -3.282 -1.033 2.601 1.00 98.19 86 ALA A O 1
ATOM 670 N N . ALA A 1 87 ? -2.256 0.956 2.376 1.00 97.75 87 ALA A N 1
ATOM 671 C CA . ALA A 1 87 ? -2.423 1.340 3.776 1.00 97.75 87 ALA A CA 1
ATOM 672 C C . ALA A 1 87 ? -3.909 1.473 4.154 1.00 97.75 87 ALA A C 1
ATOM 674 O O . ALA A 1 87 ? -4.329 0.940 5.177 1.00 97.75 87 ALA A O 1
ATOM 675 N N . LEU A 1 88 ? -4.719 2.126 3.313 1.00 97.50 88 LEU A N 1
ATOM 676 C CA . LEU A 1 88 ? -6.156 2.295 3.550 1.00 97.50 88 LEU A CA 1
ATOM 677 C C . LEU A 1 88 ? -6.910 0.962 3.571 1.00 97.50 88 LEU A C 1
ATOM 679 O O . LEU A 1 88 ? -7.690 0.716 4.491 1.00 97.50 88 LEU A O 1
ATOM 683 N N . VAL A 1 89 ? -6.673 0.104 2.575 1.00 96.88 89 VAL A N 1
ATOM 684 C CA . VAL A 1 89 ? -7.281 -1.233 2.499 1.00 96.88 89 VAL A CA 1
ATOM 685 C C . VAL A 1 89 ? -6.864 -2.076 3.701 1.00 96.88 89 VAL A C 1
ATOM 687 O O . VAL A 1 89 ? -7.724 -2.649 4.362 1.00 96.88 89 VAL A O 1
ATOM 690 N N . GLY A 1 90 ? -5.568 -2.103 4.021 1.00 94.38 90 GLY A N 1
ATOM 691 C CA . GLY A 1 90 ? -5.035 -2.869 5.145 1.00 94.38 90 GLY A CA 1
ATOM 692 C C . GLY A 1 90 ? -5.559 -2.419 6.509 1.00 94.38 90 GLY A C 1
ATOM 693 O O . GLY A 1 90 ? -5.836 -3.251 7.365 1.00 94.38 90 GLY A O 1
ATOM 694 N N . ALA A 1 91 ? -5.762 -1.113 6.697 1.00 93.69 91 ALA A N 1
ATOM 695 C CA . ALA A 1 91 ? -6.353 -0.552 7.913 1.00 93.69 91 ALA A CA 1
ATOM 696 C C . ALA A 1 91 ? -7.884 -0.736 8.002 1.00 93.69 91 ALA A C 1
ATOM 698 O O . ALA A 1 91 ? -8.487 -0.386 9.018 1.00 93.69 91 ALA A O 1
ATOM 699 N N . GLY A 1 92 ? -8.521 -1.273 6.957 1.00 92.38 92 GLY A N 1
ATOM 700 C CA . GLY A 1 92 ? -9.934 -1.639 6.949 1.00 92.38 92 GLY A CA 1
ATOM 701 C C . GLY A 1 92 ? -10.905 -0.500 6.623 1.00 92.38 92 GLY A C 1
ATOM 702 O O . GLY A 1 92 ? -10.536 0.588 6.171 1.00 92.38 92 GLY A O 1
ATOM 703 N N . ALA A 1 93 ? -12.195 -0.785 6.805 1.00 89.75 93 ALA A N 1
ATOM 704 C CA . ALA A 1 93 ? -13.279 0.145 6.505 1.00 89.75 93 ALA A CA 1
ATOM 705 C C . ALA A 1 93 ? -13.239 1.382 7.418 1.00 89.75 93 ALA A C 1
ATOM 707 O O . ALA A 1 93 ? -12.996 1.281 8.620 1.00 89.75 93 ALA A O 1
ATOM 708 N N . GLY A 1 94 ? -13.478 2.560 6.835 1.00 90.06 94 GLY A N 1
ATOM 709 C CA . GLY A 1 94 ? -13.444 3.839 7.552 1.00 90.06 94 GLY A CA 1
ATOM 710 C C . GLY A 1 94 ? -12.043 4.326 7.941 1.00 90.06 94 GLY A C 1
ATOM 711 O O . GLY A 1 94 ? -11.928 5.375 8.577 1.00 90.06 94 GLY A O 1
ATOM 712 N N . SER A 1 95 ? -10.987 3.594 7.571 1.00 94.75 95 SER A N 1
ATOM 713 C CA . SER A 1 95 ? -9.606 3.998 7.824 1.00 94.75 95 SER A CA 1
ATOM 714 C C . SER A 1 95 ? -9.268 5.342 7.183 1.00 94.75 95 SER A C 1
ATOM 716 O O . SER A 1 95 ? -9.884 5.762 6.200 1.00 94.75 95 SER A O 1
ATOM 718 N N . ARG A 1 96 ? -8.261 6.023 7.734 1.00 96.06 96 ARG A N 1
ATOM 719 C CA . ARG A 1 96 ? -7.784 7.311 7.216 1.00 96.06 96 ARG A CA 1
ATOM 720 C C . ARG A 1 96 ? -6.270 7.340 7.145 1.00 96.06 96 ARG A C 1
ATOM 722 O O . ARG A 1 96 ? -5.597 6.843 8.046 1.00 96.06 96 ARG A O 1
ATOM 729 N N . LEU A 1 97 ? -5.747 7.971 6.098 1.00 97.00 97 LEU A N 1
ATOM 730 C CA . LEU A 1 97 ? -4.324 8.275 5.978 1.00 97.00 97 LEU A CA 1
ATOM 731 C C . LEU A 1 97 ? -3.925 9.306 7.038 1.00 97.00 97 LEU A C 1
ATOM 733 O O . LEU A 1 97 ? -4.619 10.304 7.228 1.00 97.00 97 LEU A O 1
ATOM 737 N N . PHE A 1 98 ? -2.782 9.094 7.689 1.00 95.50 98 PHE A N 1
ATOM 738 C CA . PHE A 1 98 ? -2.194 10.098 8.585 1.00 95.50 98 PHE A CA 1
ATOM 739 C C . PHE A 1 98 ? -1.673 11.328 7.830 1.00 95.50 98 PHE A C 1
ATOM 741 O O . PHE A 1 98 ? -1.547 12.405 8.404 1.00 95.50 98 PHE A O 1
ATOM 748 N N . GLY A 1 99 ? -1.353 11.172 6.546 1.00 95.94 99 GLY A N 1
ATOM 749 C CA . GLY A 1 99 ? -0.814 12.220 5.690 1.00 95.94 99 GLY A CA 1
ATOM 750 C C . GLY A 1 99 ? -0.417 11.672 4.317 1.00 95.94 99 GLY A C 1
ATOM 751 O O . GLY A 1 99 ? -0.596 10.475 4.063 1.00 95.94 99 GLY A O 1
ATOM 752 N N . PRO A 1 100 ? 0.104 12.528 3.418 1.00 96.94 100 PRO A N 1
ATOM 753 C CA . PRO A 1 100 ? 0.591 12.088 2.114 1.00 96.94 100 PRO A CA 1
ATOM 754 C C . PRO A 1 100 ? 1.723 11.071 2.276 1.00 96.94 100 PRO A C 1
ATOM 756 O O . PRO A 1 100 ? 2.483 11.120 3.247 1.00 96.94 100 PRO A O 1
ATOM 759 N N . ARG A 1 101 ? 1.872 10.161 1.307 1.00 95.56 101 ARG A N 1
ATOM 760 C CA . ARG A 1 101 ? 2.974 9.190 1.316 1.00 95.56 101 ARG A CA 1
ATOM 761 C C . ARG A 1 101 ? 4.334 9.875 1.461 1.00 95.56 101 ARG A C 1
ATOM 763 O O . ARG A 1 101 ? 4.611 10.901 0.837 1.00 95.56 101 ARG A O 1
ATOM 770 N N . LEU A 1 102 ? 5.225 9.227 2.197 1.00 95.56 102 LEU A N 1
ATOM 771 C CA . LEU A 1 102 ? 6.631 9.593 2.281 1.00 95.56 102 LEU A CA 1
ATOM 772 C C . LEU A 1 102 ? 7.397 8.881 1.167 1.00 95.56 102 LEU A C 1
ATOM 774 O O . LEU A 1 102 ? 7.222 7.681 0.955 1.00 95.56 102 LEU A O 1
ATOM 778 N N . ALA A 1 103 ? 8.249 9.618 0.458 1.00 91.25 103 ALA A N 1
ATOM 779 C CA . ALA A 1 103 ? 9.147 9.083 -0.559 1.00 91.25 103 ALA A CA 1
ATOM 780 C C . ALA A 1 103 ? 10.595 9.335 -0.130 1.00 91.25 103 ALA A C 1
ATOM 782 O O . ALA A 1 103 ? 10.981 10.481 0.084 1.00 91.25 103 ALA A O 1
ATOM 783 N N . SER A 1 104 ? 11.396 8.278 -0.003 1.00 86.12 104 SER A N 1
ATOM 784 C CA . SER A 1 104 ? 12.812 8.379 0.358 1.00 86.12 104 SER A CA 1
ATOM 785 C C . SER A 1 104 ? 13.601 7.207 -0.216 1.00 86.12 104 SER A C 1
ATOM 787 O O . SER A 1 104 ? 13.105 6.085 -0.236 1.00 86.12 104 SER A O 1
ATOM 789 N N . ALA A 1 105 ? 14.823 7.470 -0.690 1.00 79.38 105 ALA A N 1
ATOM 790 C CA . ALA A 1 105 ? 15.792 6.455 -1.124 1.00 79.38 105 ALA A CA 1
ATOM 791 C C . ALA A 1 105 ? 15.212 5.339 -2.030 1.00 79.38 105 ALA A C 1
ATOM 793 O O . ALA A 1 105 ? 15.528 4.165 -1.871 1.00 79.38 105 ALA A O 1
ATOM 794 N N . GLY A 1 106 ? 14.338 5.697 -2.979 1.00 82.44 106 GLY A N 1
ATOM 795 C CA . GLY A 1 106 ? 13.726 4.743 -3.917 1.00 82.44 106 GLY A CA 1
ATOM 796 C C . GLY A 1 106 ? 12.536 3.946 -3.365 1.00 82.44 106 GLY A C 1
ATOM 797 O O . GLY A 1 106 ? 11.940 3.162 -4.101 1.00 82.44 106 GLY A O 1
ATOM 798 N N . VAL A 1 107 ? 12.141 4.180 -2.113 1.00 85.50 107 VAL A N 1
ATOM 799 C CA . VAL A 1 107 ? 10.990 3.551 -1.457 1.00 85.50 107 VAL A CA 1
ATOM 800 C C . VAL A 1 107 ? 9.920 4.597 -1.165 1.00 85.50 107 VAL A C 1
ATOM 802 O O . VAL A 1 107 ? 10.198 5.780 -0.953 1.00 85.50 107 VAL A O 1
ATOM 805 N N . THR A 1 108 ? 8.662 4.164 -1.179 1.00 92.56 108 THR A N 1
ATOM 806 C CA . THR A 1 108 ? 7.523 5.006 -0.814 1.00 92.56 108 THR A CA 1
ATOM 807 C C . THR A 1 108 ? 6.623 4.266 0.156 1.00 92.56 108 THR A C 1
ATOM 809 O O . THR A 1 108 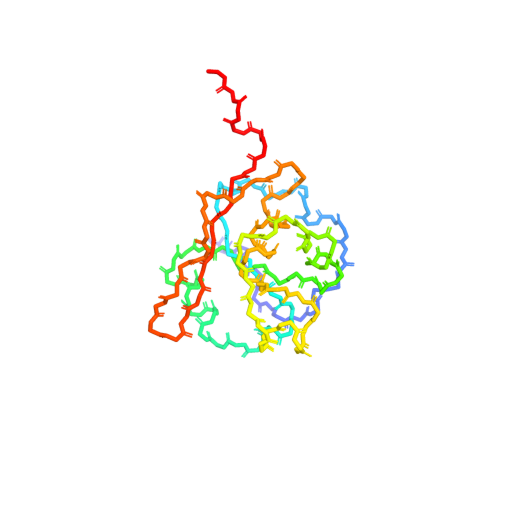? 6.207 3.150 -0.158 1.00 92.56 108 THR A O 1
ATOM 812 N N . CYS A 1 109 ? 6.278 4.904 1.270 1.00 95.00 109 CYS A N 1
ATOM 813 C CA . CYS A 1 109 ? 5.424 4.339 2.313 1.00 95.00 109 CYS A CA 1
ATOM 814 C C . CYS A 1 109 ? 4.301 5.315 2.673 1.00 95.00 109 CYS A C 1
ATOM 816 O O . CYS A 1 109 ? 4.462 6.528 2.554 1.00 95.00 109 CYS A O 1
ATOM 818 N N . ALA A 1 110 ? 3.177 4.785 3.140 1.00 97.25 110 ALA A N 1
ATOM 819 C CA . ALA A 1 110 ? 2.079 5.554 3.710 1.00 97.25 110 ALA A CA 1
ATOM 820 C C . ALA A 1 110 ? 1.599 4.860 4.987 1.00 97.25 110 ALA A C 1
ATOM 822 O O . ALA A 1 110 ? 1.812 3.660 5.152 1.00 97.25 110 ALA A O 1
ATOM 823 N N . ILE A 1 111 ? 0.969 5.621 5.879 1.00 96.62 111 ILE A N 1
ATOM 824 C CA . ILE A 1 111 ? 0.440 5.117 7.147 1.00 96.62 111 ILE A CA 1
ATOM 825 C C . ILE A 1 111 ? -1.043 5.465 7.194 1.00 96.62 111 ILE A C 1
ATOM 827 O O . ILE A 1 111 ? -1.422 6.607 6.920 1.00 96.62 111 ILE A O 1
ATOM 831 N N . ALA A 1 112 ? -1.868 4.488 7.555 1.00 95.88 112 ALA A N 1
ATOM 832 C CA . ALA A 1 112 ? -3.281 4.681 7.828 1.00 95.88 112 ALA A CA 1
ATOM 833 C C . ALA A 1 112 ? -3.611 4.161 9.227 1.00 95.88 112 ALA A C 1
ATOM 835 O O . ALA A 1 112 ? -3.014 3.187 9.682 1.00 95.88 112 ALA A O 1
ATOM 836 N N . ARG A 1 113 ? -4.570 4.811 9.883 1.00 91.69 113 ARG A N 1
ATOM 837 C CA . ARG A 1 113 ? -5.196 4.318 11.114 1.00 91.69 113 ARG A CA 1
ATOM 838 C C . ARG A 1 113 ? -6.555 3.720 10.798 1.00 91.69 113 ARG A C 1
ATOM 840 O O . ARG A 1 113 ? -7.248 4.214 9.901 1.00 91.69 113 ARG A O 1
ATOM 847 N N . ASN A 1 114 ? -6.933 2.684 11.537 1.00 89.19 114 ASN A N 1
ATOM 848 C CA . ASN A 1 114 ? -8.285 2.145 11.477 1.00 89.19 114 ASN A CA 1
ATOM 849 C C . ASN A 1 114 ? -9.296 3.160 12.059 1.00 89.19 114 ASN A C 1
ATOM 851 O O . ASN A 1 114 ? -8.925 4.135 12.713 1.00 89.19 114 ASN A O 1
ATOM 855 N N . ALA A 1 115 ? -10.588 2.948 11.804 1.00 78.44 115 ALA A N 1
ATOM 856 C CA . ALA A 1 115 ? -11.644 3.796 12.367 1.00 78.44 115 ALA A CA 1
ATOM 857 C C . ALA A 1 115 ? -11.969 3.483 13.841 1.00 78.44 115 ALA A C 1
ATOM 859 O O . ALA A 1 115 ? -12.653 4.265 14.493 1.00 78.44 115 ALA A O 1
ATOM 860 N N . LEU A 1 116 ? -11.523 2.331 14.357 1.00 64.88 116 LEU A N 1
ATOM 861 C CA . LEU A 1 116 ? -11.901 1.827 15.683 1.00 64.88 116 LEU A CA 1
ATOM 862 C C . LEU A 1 116 ? -11.063 2.417 16.831 1.00 64.88 116 LEU A C 1
ATOM 864 O O . LEU A 1 116 ? -11.427 2.230 17.987 1.00 64.88 116 LEU A O 1
ATOM 868 N N . GLU A 1 117 ? -9.989 3.154 16.532 1.00 54.16 117 GLU A N 1
ATOM 869 C CA . GLU A 1 117 ? -9.188 3.889 17.524 1.00 54.16 117 GLU A CA 1
ATOM 870 C C . GLU A 1 117 ? -9.739 5.282 17.884 1.00 54.16 117 GLU A C 1
ATOM 872 O O . GLU A 1 117 ? -9.150 5.972 18.713 1.00 54.16 117 GLU A O 1
ATOM 877 N N . GLU A 1 118 ? -10.887 5.710 17.344 1.00 48.00 118 GLU A N 1
ATOM 878 C CA . GLU A 1 118 ? -11.632 6.845 17.917 1.00 48.00 118 GLU A CA 1
ATOM 879 C C . GLU A 1 118 ? -12.447 6.383 19.143 1.00 48.00 118 GLU A C 1
ATOM 881 O O . GLU A 1 118 ? -13.674 6.460 19.171 1.00 48.00 118 GLU A O 1
ATOM 886 N N . ALA A 1 119 ? -11.757 5.865 20.163 1.00 32.38 119 ALA A N 1
ATOM 887 C CA . ALA A 1 119 ? -12.292 5.794 21.519 1.00 32.38 119 ALA A CA 1
ATOM 888 C C . ALA A 1 119 ? -11.904 7.094 22.262 1.00 32.38 119 ALA A C 1
ATOM 890 O O . ALA A 1 119 ? -10.766 7.540 22.104 1.00 32.38 119 ALA A O 1
ATOM 891 N N . PRO A 1 120 ? -12.835 7.732 22.998 1.00 42.19 120 PRO A N 1
ATOM 892 C CA . PRO A 1 120 ? -12.605 9.008 23.681 1.00 42.19 120 PRO A CA 1
ATOM 893 C C . PRO A 1 120 ? -11.534 8.943 24.776 1.00 42.19 120 PRO A C 1
ATOM 895 O O . PRO A 1 120 ? -11.369 7.864 25.392 1.00 42.19 120 PRO A O 1
#

Radius of gyration: 15.49 Å; chains: 1; bounding box: 29×42×40 Å

pLDDT: mean 81.75, std 23.86, range [30.11, 98.5]

Organism: Methylosinus sporium (NCBI:txid428)

Sequence (120 aa):
GADPHPTSLREATFSHEWEKEWRGEIALFTIESKRGEIGLHDAARLLNLPLVFLPLDALLARKDELLTRSLRVEALTGVGSVAEAAALVGAGAGSRLFGPRLASAGVTCAIARNALEEAP